Protein AF-A0A922X9L1-F1 (afdb_monomer_lite)

Structure (mmCIF, N/CA/C/O backbone):
data_AF-A0A922X9L1-F1
#
_entry.id   AF-A0A922X9L1-F1
#
loop_
_atom_site.group_PDB
_atom_site.id
_atom_site.type_symbol
_atom_site.label_atom_id
_atom_site.label_alt_id
_atom_site.label_comp_id
_atom_site.label_asym_id
_atom_site.label_entity_id
_atom_site.label_seq_id
_atom_site.pdbx_PDB_ins_code
_atom_site.Cartn_x
_atom_site.Cartn_y
_atom_site.Cartn_z
_atom_site.occupancy
_atom_site.B_iso_or_equiv
_atom_site.auth_seq_id
_atom_site.auth_comp_id
_atom_site.auth_asym_id
_atom_site.auth_atom_id
_atom_site.pdbx_PDB_model_num
ATOM 1 N N . MET A 1 1 ? 10.986 -9.787 -9.106 1.00 86.81 1 MET A N 1
ATOM 2 C CA . MET A 1 1 ? 10.876 -10.120 -7.664 1.00 86.81 1 MET A CA 1
ATOM 3 C C . MET A 1 1 ? 9.599 -9.573 -7.039 1.00 86.81 1 MET A C 1
ATOM 5 O O . MET A 1 1 ? 8.933 -10.334 -6.352 1.00 86.81 1 MET A O 1
ATOM 9 N N . ALA A 1 2 ? 9.225 -8.313 -7.303 1.00 91.56 2 ALA A N 1
ATOM 10 C CA . ALA A 1 2 ? 8.017 -7.685 -6.751 1.00 91.56 2 ALA A CA 1
ATOM 11 C C . ALA A 1 2 ? 6.736 -8.526 -6.919 1.00 91.56 2 ALA A C 1
ATOM 13 O O . ALA A 1 2 ? 6.061 -8.793 -5.930 1.00 91.56 2 ALA A O 1
ATOM 14 N N . GLN A 1 3 ? 6.471 -9.033 -8.131 1.00 93.00 3 GLN A N 1
ATOM 15 C CA . GLN A 1 3 ? 5.301 -9.873 -8.422 1.00 93.00 3 GLN A CA 1
ATOM 16 C C . GLN A 1 3 ? 5.242 -11.132 -7.542 1.00 93.00 3 GLN A C 1
ATOM 18 O O . GLN A 1 3 ? 4.243 -11.376 -6.882 1.00 93.00 3 GLN A O 1
ATOM 23 N N . MET A 1 4 ? 6.344 -11.883 -7.435 1.00 95.94 4 MET A N 1
ATOM 24 C CA . MET A 1 4 ? 6.386 -13.087 -6.593 1.00 95.94 4 MET A CA 1
ATOM 25 C C . MET A 1 4 ? 6.098 -12.783 -5.117 1.00 95.94 4 MET A C 1
ATOM 27 O O . MET A 1 4 ? 5.469 -13.585 -4.435 1.00 95.94 4 MET A O 1
ATOM 31 N N . ARG A 1 5 ? 6.549 -11.628 -4.610 1.00 94.69 5 ARG A N 1
ATOM 32 C CA . ARG A 1 5 ? 6.281 -11.214 -3.222 1.00 94.69 5 ARG A CA 1
ATOM 33 C C . ARG A 1 5 ? 4.837 -10.771 -3.031 1.00 94.69 5 ARG A C 1
ATOM 35 O O . ARG A 1 5 ? 4.253 -11.056 -1.991 1.00 94.69 5 ARG A O 1
ATOM 42 N N . PHE A 1 6 ? 4.268 -10.116 -4.039 1.00 94.56 6 PHE A N 1
ATOM 43 C CA . PHE A 1 6 ? 2.857 -9.755 -4.073 1.00 94.56 6 PHE A CA 1
ATOM 44 C C . PHE A 1 6 ? 1.955 -10.993 -4.043 1.00 94.56 6 PHE A C 1
ATOM 46 O O . PHE A 1 6 ? 1.033 -11.052 -3.232 1.00 94.56 6 PHE A O 1
ATOM 53 N N . ASP A 1 7 ? 2.269 -11.993 -4.868 1.00 95.25 7 ASP A N 1
ATOM 54 C CA . ASP A 1 7 ? 1.519 -13.250 -4.959 1.00 95.25 7 ASP A CA 1
ATOM 55 C C . ASP A 1 7 ? 1.661 -14.111 -3.692 1.00 95.25 7 ASP A C 1
ATOM 57 O O . ASP A 1 7 ? 0.764 -14.878 -3.358 1.00 95.25 7 ASP A O 1
ATOM 61 N N . ALA A 1 8 ? 2.761 -13.952 -2.951 1.00 96.25 8 ALA A N 1
ATOM 62 C CA . ALA A 1 8 ? 2.993 -14.595 -1.657 1.00 96.25 8 ALA A CA 1
ATOM 63 C C . ALA A 1 8 ? 2.380 -13.834 -0.460 1.00 96.25 8 ALA A C 1
ATOM 65 O O . ALA A 1 8 ? 2.741 -14.106 0.686 1.00 96.25 8 ALA A O 1
ATOM 66 N N . ASP A 1 9 ? 1.518 -12.841 -0.706 1.00 95.00 9 ASP A N 1
ATOM 67 C CA . ASP A 1 9 ? 0.920 -11.952 0.301 1.00 95.00 9 ASP A CA 1
ATOM 68 C C . ASP A 1 9 ? 1.932 -11.156 1.155 1.00 95.00 9 ASP A C 1
ATOM 70 O O . ASP A 1 9 ? 1.584 -10.554 2.178 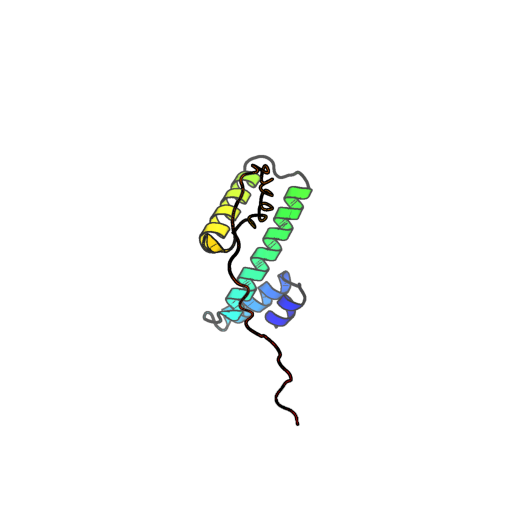1.00 95.00 9 ASP A O 1
ATOM 74 N N . ASN A 1 10 ? 3.193 -11.079 0.720 1.00 96.62 10 ASN A N 1
ATOM 75 C CA . ASN A 1 10 ? 4.243 -10.315 1.385 1.00 96.62 10 ASN A CA 1
ATOM 76 C C . ASN A 1 10 ? 4.312 -8.884 0.832 1.00 96.62 10 ASN A C 1
ATOM 78 O O . ASN A 1 10 ? 5.261 -8.479 0.156 1.00 96.62 10 ASN A O 1
ATOM 82 N N . TYR A 1 11 ? 3.270 -8.104 1.122 1.00 96.62 11 TYR A N 1
ATOM 83 C CA . TYR A 1 11 ? 3.074 -6.774 0.541 1.00 96.62 11 TYR A CA 1
ATOM 84 C C . TYR A 1 11 ? 4.145 -5.751 0.935 1.00 96.62 11 TYR A C 1
ATOM 86 O O . TYR A 1 11 ? 4.470 -4.888 0.131 1.00 96.62 11 TYR A O 1
ATOM 94 N N . GLY A 1 12 ? 4.715 -5.832 2.143 1.00 96.00 12 GLY A N 1
ATOM 95 C CA . GLY A 1 12 ? 5.758 -4.892 2.572 1.00 96.00 12 GLY A CA 1
ATOM 96 C C . GLY A 1 12 ? 7.012 -5.022 1.713 1.00 96.00 12 GLY A C 1
ATOM 97 O O . GLY A 1 12 ? 7.523 -4.044 1.171 1.00 96.00 12 GLY A O 1
ATOM 98 N N . GLU A 1 13 ? 7.456 -6.257 1.509 1.00 97.12 13 GLU A N 1
ATOM 99 C CA . GLU A 1 13 ? 8.578 -6.524 0.629 1.00 97.12 13 GLU A CA 1
ATOM 100 C C . GLU A 1 13 ? 8.233 -6.318 -0.854 1.00 97.12 13 GLU A C 1
ATOM 102 O O . GLU A 1 13 ? 9.098 -5.892 -1.621 1.00 97.12 13 GLU A O 1
ATOM 107 N N . ALA A 1 14 ? 6.994 -6.598 -1.271 1.00 97.56 14 ALA A N 1
ATOM 108 C CA . ALA A 1 14 ? 6.535 -6.321 -2.630 1.00 97.56 14 ALA A CA 1
ATOM 109 C C . ALA A 1 14 ? 6.642 -4.827 -2.974 1.00 97.56 14 ALA A C 1
ATOM 111 O O . ALA A 1 14 ? 7.116 -4.508 -4.059 1.00 97.56 14 ALA A O 1
ATOM 112 N N . ILE A 1 15 ? 6.293 -3.931 -2.039 1.00 97.69 15 ILE A N 1
ATOM 113 C CA . ILE A 1 15 ? 6.437 -2.474 -2.204 1.00 97.69 15 ILE A CA 1
ATOM 114 C C . ILE A 1 15 ? 7.899 -2.103 -2.434 1.00 97.69 15 ILE A C 1
ATOM 116 O O . ILE A 1 15 ? 8.195 -1.436 -3.416 1.00 97.69 15 ILE A O 1
ATOM 120 N N . VAL A 1 16 ? 8.815 -2.561 -1.574 1.00 98.12 16 VAL A N 1
ATOM 121 C CA . VAL A 1 16 ? 10.244 -2.217 -1.696 1.00 98.12 16 VAL A CA 1
ATOM 122 C C . VAL A 1 16 ? 10.797 -2.655 -3.053 1.00 98.12 16 VAL A C 1
ATOM 124 O O . VAL A 1 16 ? 11.415 -1.861 -3.751 1.00 98.12 16 VAL A O 1
ATOM 127 N N . ASN A 1 17 ? 10.504 -3.891 -3.469 1.00 97.69 17 ASN A N 1
ATOM 128 C CA . ASN A 1 17 ? 10.979 -4.415 -4.754 1.00 97.69 17 ASN A CA 1
ATOM 129 C C . ASN A 1 17 ? 10.325 -3.717 -5.956 1.00 97.69 17 ASN A C 1
ATOM 131 O O . ASN A 1 17 ? 10.928 -3.644 -7.022 1.00 97.69 17 ASN A O 1
ATOM 135 N N . ALA A 1 18 ? 9.075 -3.271 -5.819 1.00 97.62 18 ALA A N 1
ATOM 136 C CA . ALA A 1 18 ? 8.384 -2.526 -6.861 1.00 97.62 18 ALA A CA 1
ATOM 137 C C . ALA A 1 18 ? 8.951 -1.108 -7.002 1.00 97.62 18 ALA A C 1
ATOM 139 O O . ALA A 1 18 ? 9.172 -0.655 -8.117 1.00 97.62 18 ALA A O 1
ATOM 140 N N . LEU A 1 19 ? 9.245 -0.433 -5.889 1.00 97.69 19 LEU A N 1
ATOM 141 C CA . LEU A 1 19 ? 9.873 0.888 -5.904 1.00 97.69 19 LEU A CA 1
ATOM 142 C C . LEU A 1 19 ? 11.288 0.836 -6.491 1.00 97.69 19 LEU A C 1
ATOM 144 O O . LEU A 1 19 ? 11.617 1.678 -7.313 1.00 97.69 19 LEU A O 1
ATOM 148 N N . GLU A 1 20 ? 12.084 -0.186 -6.165 1.00 97.38 20 GLU A N 1
ATOM 149 C CA . GLU A 1 20 ? 13.407 -0.387 -6.779 1.00 97.38 20 GLU A CA 1
ATOM 150 C C . GLU A 1 20 ? 13.311 -0.606 -8.302 1.00 97.38 20 GLU A C 1
ATOM 152 O O . GLU A 1 20 ? 14.129 -0.098 -9.069 1.00 97.38 20 GLU A O 1
ATOM 157 N N . ALA A 1 21 ? 12.283 -1.324 -8.771 1.00 97.12 21 ALA A N 1
ATOM 158 C CA . ALA A 1 21 ? 12.030 -1.466 -10.203 1.00 97.12 21 ALA A CA 1
ATOM 159 C C . ALA A 1 21 ? 11.666 -0.121 -10.856 1.00 97.12 21 ALA A C 1
ATOM 161 O O . ALA A 1 21 ? 12.186 0.177 -11.929 1.00 97.12 21 ALA A O 1
ATOM 162 N N . LEU A 1 22 ? 10.859 0.709 -10.184 1.00 97.25 22 LEU A N 1
ATOM 163 C CA . LEU A 1 22 ? 10.482 2.050 -10.651 1.00 97.25 22 LEU A CA 1
ATOM 164 C C . LEU A 1 22 ? 11.641 3.053 -10.632 1.00 97.25 22 LEU A C 1
ATOM 166 O O . LEU A 1 22 ? 11.686 3.947 -11.470 1.00 97.25 22 LEU A O 1
ATOM 170 N N . GLU A 1 23 ? 12.594 2.912 -9.709 1.00 97.38 23 GLU A N 1
ATOM 171 C CA . GLU A 1 23 ? 13.831 3.703 -9.731 1.00 97.38 23 GLU A CA 1
ATOM 172 C C . GLU A 1 23 ? 14.670 3.402 -10.979 1.00 97.38 23 GLU A C 1
ATOM 174 O O . GLU A 1 23 ? 15.363 4.283 -11.490 1.00 97.38 23 GLU A O 1
ATOM 179 N N . ARG A 1 24 ? 14.599 2.164 -11.489 1.00 97.06 24 ARG A N 1
ATOM 180 C CA . ARG A 1 24 ? 15.290 1.755 -12.716 1.00 97.06 24 ARG A CA 1
ATOM 181 C C . ARG A 1 24 ? 14.511 2.109 -13.980 1.00 97.06 24 ARG A C 1
ATOM 183 O O . ARG A 1 24 ? 15.125 2.494 -14.972 1.00 97.06 24 ARG A O 1
ATOM 190 N N . ASP A 1 25 ? 13.198 1.921 -13.953 1.00 96.69 25 ASP A N 1
ATOM 191 C CA . ASP A 1 25 ? 12.277 2.198 -15.053 1.00 96.69 25 ASP A CA 1
ATOM 192 C C . ASP A 1 25 ? 10.999 2.868 -14.515 1.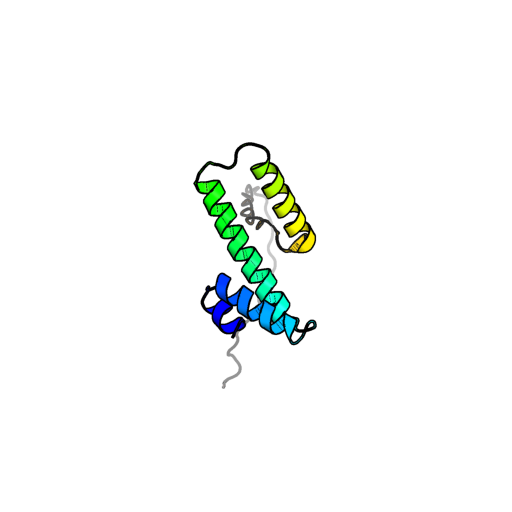00 96.69 25 ASP A C 1
ATOM 194 O O . ASP A 1 25 ? 10.076 2.180 -14.067 1.00 96.69 25 ASP A O 1
ATOM 198 N N . PRO A 1 26 ? 10.929 4.211 -14.555 1.00 94.94 26 PRO A N 1
ATOM 199 C CA . PRO A 1 26 ? 9.775 4.958 -14.059 1.00 94.94 26 PRO A CA 1
ATOM 200 C C . PRO A 1 26 ? 8.465 4.658 -14.798 1.00 94.94 26 PRO A C 1
ATOM 202 O O . PRO A 1 26 ? 7.391 4.917 -14.251 1.00 94.94 26 PRO A O 1
ATOM 205 N N . ASP A 1 27 ? 8.541 4.111 -16.015 1.00 96.19 27 ASP A N 1
ATOM 206 C CA . ASP A 1 27 ? 7.385 3.798 -16.855 1.00 96.19 27 ASP A CA 1
ATOM 207 C C . ASP A 1 27 ? 6.903 2.341 -16.678 1.00 96.19 27 ASP A C 1
ATOM 209 O O . ASP A 1 27 ? 5.944 1.915 -17.333 1.00 96.19 27 ASP A O 1
ATOM 213 N N . ASP A 1 28 ? 7.505 1.570 -15.758 1.00 96.62 28 ASP A N 1
ATOM 214 C CA . ASP A 1 28 ? 7.080 0.205 -15.430 1.00 96.62 28 ASP A CA 1
ATOM 215 C C . ASP A 1 28 ? 5.701 0.201 -14.742 1.00 96.62 28 ASP A C 1
ATOM 217 O O . ASP A 1 28 ? 5.539 0.246 -13.516 1.00 96.62 28 ASP A O 1
ATOM 221 N N . THR A 1 29 ? 4.663 0.114 -15.574 1.00 95.88 29 THR A N 1
ATOM 222 C CA . THR A 1 29 ? 3.261 0.059 -15.139 1.00 95.88 29 THR A CA 1
ATOM 223 C C . THR A 1 29 ? 2.962 -1.122 -14.214 1.00 95.88 29 THR A C 1
ATOM 225 O O . THR A 1 29 ? 2.118 -0.997 -13.320 1.00 95.88 29 THR A O 1
ATOM 228 N N . LEU A 1 30 ? 3.658 -2.254 -14.377 1.00 96.19 30 LEU A N 1
ATOM 229 C CA . LEU A 1 30 ? 3.467 -3.425 -13.530 1.00 96.19 30 LEU A CA 1
ATOM 230 C C . LEU A 1 30 ? 4.018 -3.142 -12.133 1.00 96.19 30 LEU A C 1
ATOM 232 O O . LEU A 1 30 ? 3.292 -3.321 -11.154 1.00 96.19 30 LEU A O 1
ATOM 236 N N . ALA A 1 31 ? 5.251 -2.645 -12.031 1.00 96.69 31 ALA A N 1
ATOM 237 C CA . ALA A 1 31 ? 5.841 -2.253 -10.755 1.00 96.69 31 ALA A CA 1
ATOM 238 C C . ALA A 1 31 ? 4.988 -1.191 -10.044 1.00 96.69 31 ALA A C 1
ATOM 240 O O . ALA A 1 31 ? 4.676 -1.342 -8.860 1.00 96.69 31 ALA A O 1
ATOM 241 N N . ASN A 1 32 ? 4.500 -0.188 -10.778 1.00 96.38 32 ASN A N 1
ATOM 242 C CA . ASN A 1 32 ? 3.597 0.827 -10.236 1.00 96.38 32 ASN A CA 1
ATOM 243 C C . ASN A 1 32 ? 2.304 0.209 -9.676 1.00 96.38 32 ASN A C 1
ATOM 245 O O . ASN A 1 32 ? 1.916 0.470 -8.534 1.00 96.38 32 ASN A O 1
ATOM 249 N N . SER A 1 33 ? 1.672 -0.693 -10.434 1.00 96.00 33 SER A N 1
ATOM 250 C CA . SER A 1 33 ? 0.453 -1.377 -9.989 1.00 96.00 33 SER A CA 1
ATOM 251 C C . SER A 1 33 ? 0.679 -2.245 -8.743 1.00 96.00 33 SER A C 1
ATOM 253 O O . SER A 1 33 ? -0.148 -2.228 -7.827 1.00 96.00 33 SER A O 1
ATOM 255 N N . ILE A 1 34 ? 1.819 -2.941 -8.653 1.00 96.94 34 ILE A N 1
ATOM 256 C CA . ILE A 1 34 ? 2.183 -3.761 -7.491 1.00 96.94 34 ILE A CA 1
ATOM 257 C C . ILE A 1 34 ? 2.403 -2.874 -6.266 1.00 96.94 34 ILE A C 1
ATOM 259 O O . ILE A 1 34 ? 1.876 -3.191 -5.196 1.00 96.94 34 ILE A O 1
ATOM 263 N N . ALA A 1 35 ? 3.144 -1.770 -6.399 1.00 96.44 35 ALA A N 1
ATOM 264 C CA . ALA A 1 35 ? 3.390 -0.836 -5.302 1.00 96.44 35 ALA A CA 1
ATOM 265 C C . ALA A 1 35 ? 2.073 -0.254 -4.767 1.00 96.44 35 ALA A C 1
ATOM 267 O O . ALA A 1 35 ? 1.809 -0.320 -3.562 1.00 96.44 35 ALA A O 1
ATOM 268 N N . ALA A 1 36 ? 1.208 0.231 -5.664 1.00 95.25 36 ALA A N 1
ATOM 269 C CA . ALA A 1 36 ? -0.083 0.808 -5.308 1.00 95.25 36 ALA A CA 1
ATOM 270 C C . ALA A 1 36 ? -1.014 -0.216 -4.636 1.00 95.25 36 ALA A C 1
ATOM 272 O O . ALA A 1 36 ? -1.538 0.033 -3.545 1.00 95.25 36 ALA A O 1
ATOM 273 N N . ALA A 1 37 ? -1.190 -1.398 -5.238 1.00 94.50 37 ALA A N 1
ATOM 274 C CA . ALA A 1 37 ? -2.066 -2.437 -4.700 1.00 94.50 37 ALA A CA 1
ATOM 275 C C . ALA A 1 37 ? -1.564 -2.972 -3.349 1.00 94.50 37 ALA A C 1
ATOM 277 O O . ALA A 1 37 ? -2.351 -3.148 -2.416 1.00 94.50 37 ALA A O 1
ATOM 278 N N . SER A 1 38 ? -0.253 -3.192 -3.218 1.00 96.56 38 SER A N 1
ATOM 279 C CA . SER A 1 38 ? 0.372 -3.620 -1.963 1.00 96.56 38 SER A CA 1
ATOM 280 C C . SER A 1 38 ? 0.210 -2.570 -0.866 1.00 96.56 38 SER A C 1
ATOM 282 O O . SER A 1 38 ? -0.214 -2.899 0.243 1.00 96.56 38 SER A O 1
ATOM 284 N N . GLY A 1 39 ? 0.485 -1.298 -1.178 1.00 95.31 39 GLY A N 1
ATOM 285 C CA . GLY A 1 39 ? 0.338 -0.181 -0.245 1.00 95.31 39 GLY A CA 1
ATOM 286 C C . GLY A 1 39 ? -1.097 -0.031 0.254 1.00 95.31 39 GLY A C 1
ATOM 287 O O . GLY A 1 39 ? -1.322 0.145 1.456 1.00 95.31 39 GLY A O 1
ATOM 288 N N . LEU A 1 40 ? -2.080 -0.208 -0.635 1.00 93.12 40 LEU A N 1
ATOM 289 C CA . LEU A 1 40 ? -3.495 -0.200 -0.271 1.00 93.12 40 LEU A CA 1
ATOM 290 C C . LEU A 1 40 ? -3.846 -1.351 0.682 1.00 93.12 40 LEU A C 1
ATOM 292 O O . LEU A 1 40 ? -4.512 -1.123 1.693 1.00 93.12 40 LEU A O 1
ATOM 296 N N . ARG A 1 41 ? -3.390 -2.580 0.401 1.00 92.75 41 ARG A N 1
ATOM 297 C CA . ARG A 1 41 ? -3.654 -3.747 1.264 1.00 92.75 41 ARG A CA 1
ATOM 298 C C . ARG A 1 41 ? -3.046 -3.575 2.655 1.00 92.75 41 ARG A C 1
ATOM 300 O O . ARG A 1 41 ? -3.721 -3.841 3.651 1.00 92.75 41 ARG A O 1
ATOM 307 N N . VAL A 1 42 ? -1.808 -3.081 2.738 1.00 94.44 42 VAL A N 1
ATOM 308 C CA . VAL A 1 42 ? -1.142 -2.782 4.018 1.00 94.44 42 VAL A CA 1
ATOM 309 C C . VAL A 1 42 ? -1.912 -1.710 4.789 1.00 94.44 42 VAL A C 1
ATOM 311 O O . VAL A 1 42 ? -2.242 -1.912 5.958 1.00 94.44 42 VAL A O 1
ATOM 314 N N . SER A 1 43 ? -2.269 -0.609 4.126 1.00 89.50 43 SER A N 1
ATOM 315 C CA . SER A 1 43 ? -3.027 0.493 4.733 1.00 89.50 43 SER A CA 1
ATOM 316 C C . SER A 1 43 ? -4.399 0.034 5.232 1.00 89.50 43 SER A C 1
ATOM 318 O O . SER A 1 43 ? -4.782 0.331 6.362 1.00 89.50 43 SER A O 1
ATOM 320 N N . SER A 1 44 ? -5.112 -0.767 4.434 1.00 87.44 44 SER A N 1
ATOM 321 C CA . SER A 1 44 ? -6.413 -1.339 4.795 1.00 87.44 44 SER A CA 1
ATOM 322 C C . SER A 1 44 ? -6.320 -2.256 6.018 1.00 87.44 44 SER A C 1
ATOM 324 O O . SER A 1 44 ? -7.136 -2.147 6.936 1.00 87.44 44 SER A O 1
ATOM 326 N N . LYS A 1 45 ? -5.291 -3.112 6.091 1.00 88.06 45 LYS A N 1
ATOM 327 C CA . LYS A 1 45 ? -5.046 -3.968 7.260 1.00 88.06 45 LYS A CA 1
ATOM 328 C C . LYS A 1 45 ? -4.788 -3.136 8.517 1.00 88.06 45 LYS A C 1
ATOM 330 O O . LYS A 1 45 ? -5.383 -3.424 9.554 1.00 88.06 45 LYS A O 1
ATOM 335 N N . SER A 1 46 ? -3.953 -2.103 8.419 1.00 87.06 46 SER A N 1
ATOM 336 C CA . SER A 1 46 ? -3.644 -1.191 9.529 1.00 87.06 46 SER A CA 1
ATOM 337 C C . SER A 1 46 ? -4.879 -0.430 10.008 1.00 87.06 46 SER A C 1
ATOM 339 O O . SER A 1 46 ? -5.123 -0.340 11.210 1.00 87.06 46 SER A O 1
ATOM 341 N N . LEU A 1 47 ? -5.705 0.048 9.078 1.00 82.56 47 LEU A N 1
ATOM 342 C CA . LEU A 1 47 ? -6.959 0.728 9.385 1.00 82.56 47 LEU A CA 1
ATOM 343 C C . LEU A 1 47 ? -7.981 -0.220 10.029 1.00 82.56 47 LEU A C 1
ATOM 345 O O . LEU A 1 47 ? -8.623 0.142 11.012 1.00 82.56 47 LEU A O 1
ATOM 349 N N . GLY A 1 48 ? -8.088 -1.460 9.543 1.00 81.94 48 GLY A N 1
ATOM 350 C CA . GLY A 1 48 ? -8.924 -2.497 10.151 1.00 81.94 48 GLY A CA 1
ATOM 351 C C . GLY A 1 48 ? -8.461 -2.888 11.558 1.00 81.94 48 GLY A C 1
ATOM 352 O O . GLY A 1 48 ? -9.285 -3.044 12.457 1.00 81.94 48 GLY A O 1
ATOM 353 N N . GLU A 1 49 ? -7.150 -3.000 11.778 1.00 84.38 49 GLU A N 1
ATOM 354 C CA . GLU A 1 49 ? -6.553 -3.193 13.107 1.00 84.38 49 GLU A CA 1
ATOM 355 C C . GLU A 1 49 ? -6.877 -2.029 14.049 1.00 84.38 49 GLU A C 1
ATOM 357 O O . GLU A 1 49 ? -7.272 -2.254 15.193 1.00 84.38 49 GLU A O 1
ATOM 362 N N . LEU A 1 50 ? -6.749 -0.790 13.570 1.00 78.62 50 LEU A N 1
ATOM 363 C CA . LEU A 1 50 ? -7.047 0.413 14.342 1.00 78.62 50 LEU A CA 1
ATOM 364 C C . LEU A 1 50 ? -8.536 0.486 14.720 1.00 78.62 50 LEU A C 1
ATOM 366 O O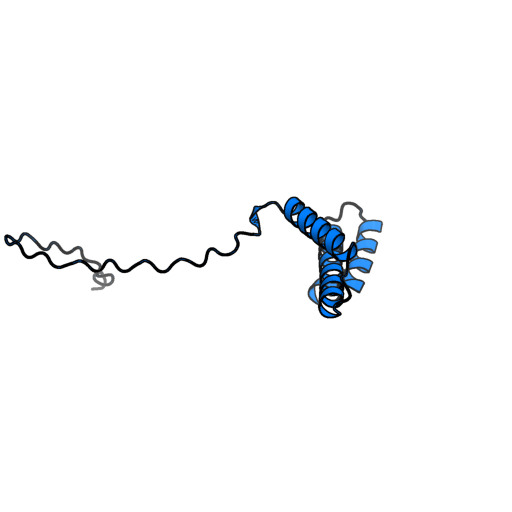 . LEU A 1 50 ? -8.868 0.773 15.873 1.00 78.62 50 LEU A O 1
ATOM 370 N N . ALA A 1 51 ? -9.422 0.153 13.775 1.00 75.56 51 ALA A N 1
ATOM 371 C CA . ALA A 1 51 ? -10.865 0.086 13.987 1.00 75.56 51 ALA A CA 1
ATOM 372 C C . ALA A 1 51 ? -11.232 -0.994 15.015 1.00 75.56 51 ALA A C 1
ATOM 374 O O . ALA A 1 51 ? -11.990 -0.723 15.945 1.00 75.56 51 ALA A O 1
ATOM 375 N N . ARG A 1 52 ? -10.641 -2.195 14.907 1.00 78.19 52 ARG A N 1
ATOM 376 C CA . ARG A 1 52 ? -10.831 -3.289 15.879 1.00 78.19 52 ARG A CA 1
ATOM 377 C C . ARG A 1 52 ? -10.334 -2.928 17.273 1.00 78.19 52 ARG A C 1
ATOM 379 O O . ARG A 1 52 ? -10.972 -3.283 18.258 1.00 78.19 52 ARG A O 1
ATOM 386 N N . LYS A 1 53 ? -9.212 -2.211 17.364 1.00 79.19 53 LYS A N 1
ATOM 387 C CA . LYS A 1 53 ? -8.629 -1.767 18.638 1.00 79.19 53 LYS A CA 1
ATOM 388 C C . LYS A 1 53 ? -9.403 -0.614 19.290 1.00 79.19 53 LYS A C 1
ATOM 390 O O . LYS A 1 53 ? -8.966 -0.140 20.333 1.00 79.19 53 LYS A O 1
ATOM 395 N N . ASN A 1 54 ? -10.546 -0.196 18.724 1.00 60.41 54 ASN A N 1
ATOM 396 C CA . ASN A 1 54 ? -11.466 0.798 19.293 1.00 60.41 54 ASN A CA 1
ATOM 397 C C . ASN A 1 54 ? -10.779 2.134 19.650 1.00 60.41 54 ASN A C 1
ATOM 399 O O . ASN A 1 54 ? -11.171 2.824 20.586 1.00 60.41 54 ASN A O 1
ATOM 403 N N . LYS A 1 55 ? -9.723 2.492 18.903 1.00 60.53 55 LYS A N 1
ATOM 404 C CA . LYS A 1 55 ? -8.966 3.748 19.068 1.00 60.53 55 LYS A CA 1
ATOM 405 C C . LYS A 1 55 ? -9.242 4.762 17.962 1.00 60.53 55 LYS A C 1
ATOM 407 O O . LYS A 1 55 ? -8.508 5.736 17.831 1.00 60.53 55 LYS A O 1
ATOM 412 N N . ILE A 1 56 ? -10.283 4.546 17.163 1.00 61.25 56 ILE A N 1
ATOM 413 C CA . ILE A 1 56 ? -10.707 5.530 16.170 1.00 61.25 56 ILE A CA 1
ATOM 414 C C . ILE A 1 56 ? -11.761 6.437 16.810 1.00 61.25 56 ILE A C 1
ATOM 416 O O . ILE A 1 56 ? -12.960 6.270 16.595 1.00 61.25 56 ILE A O 1
ATOM 420 N N . ASN A 1 57 ? -11.294 7.390 17.616 1.00 62.34 57 ASN A N 1
ATOM 421 C CA . ASN A 1 57 ? -12.118 8.474 18.147 1.00 62.34 57 ASN A CA 1
ATOM 422 C C . ASN A 1 57 ? -11.799 9.767 17.379 1.00 62.34 57 ASN A C 1
ATOM 424 O O . ASN A 1 57 ? -10.639 10.018 17.062 1.00 62.34 57 ASN A O 1
ATOM 428 N N . GLY A 1 58 ? -12.818 10.588 17.107 1.00 69.88 58 GLY A N 1
ATOM 429 C CA . GLY A 1 58 ? -12.646 11.917 16.506 1.00 69.88 58 GLY A CA 1
ATOM 430 C C . GLY A 1 58 ? -12.120 11.900 15.064 1.00 69.88 58 GLY A C 1
ATOM 431 O O . GLY A 1 58 ? -12.630 11.157 14.221 1.00 69.88 58 GLY A O 1
ATOM 432 N N . ASP A 1 59 ? -11.106 12.728 14.806 1.00 70.12 59 ASP A N 1
ATOM 433 C CA . ASP A 1 59 ? -10.610 13.123 13.477 1.00 70.12 59 ASP A CA 1
ATOM 434 C C . ASP A 1 59 ? -10.111 11.956 12.618 1.00 70.12 59 ASP A C 1
ATOM 436 O O . ASP A 1 59 ? -10.390 11.907 11.422 1.00 70.12 59 ASP A O 1
ATOM 440 N N . VAL A 1 60 ? -9.487 10.946 13.233 1.00 74.31 60 VAL A N 1
ATOM 441 C CA . VAL A 1 60 ? -8.949 9.774 12.515 1.00 74.31 60 VAL A CA 1
ATOM 442 C C . VAL A 1 60 ? -10.060 8.966 11.836 1.00 74.31 60 VAL A C 1
ATOM 444 O O . VAL A 1 60 ? -9.843 8.344 10.797 1.00 74.31 60 VAL A O 1
ATOM 447 N N . LYS A 1 61 ? -11.282 8.978 12.392 1.00 73.62 61 LYS A N 1
ATOM 448 C CA . LYS A 1 61 ? -12.441 8.335 11.754 1.00 73.62 61 LYS A CA 1
ATOM 449 C C . LYS A 1 61 ? -12.858 9.088 10.499 1.00 73.62 61 LYS A C 1
ATOM 451 O O . LYS A 1 61 ? -13.155 8.458 9.487 1.00 73.62 61 LYS A O 1
ATOM 456 N N . THR A 1 62 ? -12.922 10.411 10.595 1.00 76.38 62 THR A N 1
ATOM 457 C CA . THR A 1 62 ? -13.340 11.297 9.507 1.00 76.38 62 THR A CA 1
ATOM 458 C C . THR A 1 62 ? -12.339 11.235 8.359 1.00 76.38 62 THR A C 1
ATOM 460 O O . THR A 1 62 ? -12.741 11.022 7.221 1.00 76.38 62 THR A O 1
ATOM 463 N N . GLU A 1 63 ? -11.043 11.286 8.665 1.00 76.44 63 GLU A N 1
ATOM 464 C CA . GLU A 1 63 ? -9.960 11.168 7.683 1.00 76.44 63 GLU A CA 1
ATOM 465 C C . GLU A 1 63 ? -9.975 9.796 6.989 1.00 76.44 63 GLU A C 1
ATOM 467 O O . GLU A 1 63 ? -9.950 9.704 5.764 1.00 76.44 63 GLU A O 1
ATOM 472 N N . ALA A 1 64 ? -10.143 8.712 7.754 1.00 78.62 64 ALA A N 1
ATOM 473 C CA . ALA A 1 64 ? -10.326 7.370 7.200 1.00 78.62 64 ALA A CA 1
ATOM 474 C C . ALA A 1 64 ? -11.535 7.275 6.249 1.00 78.62 64 ALA A C 1
ATOM 476 O O . ALA A 1 64 ? -11.466 6.612 5.211 1.00 78.62 64 ALA A O 1
ATOM 477 N N . GLN A 1 65 ? -12.653 7.919 6.597 1.00 79.38 65 GLN A N 1
ATOM 478 C CA . GLN A 1 65 ? -13.852 7.960 5.758 1.00 79.38 65 GLN A CA 1
ATOM 479 C C . GLN A 1 65 ? -13.641 8.785 4.487 1.00 79.38 65 GLN A C 1
ATOM 481 O O . GLN A 1 65 ? -14.109 8.384 3.421 1.00 79.38 65 GLN A O 1
ATOM 486 N N . GLU A 1 66 ? -12.931 9.906 4.579 1.00 82.31 66 GLU A N 1
ATOM 487 C CA . GLU A 1 66 ? -12.600 10.752 3.436 1.00 82.31 66 GLU A CA 1
ATOM 488 C C . GLU A 1 66 ? -11.662 10.030 2.462 1.00 82.31 66 GLU A C 1
ATOM 490 O O . GLU A 1 66 ? -11.948 9.980 1.265 1.00 82.31 66 GLU A O 1
ATOM 495 N N . LEU A 1 67 ? -10.630 9.352 2.973 1.00 78.88 67 LEU A N 1
ATOM 496 C CA . LEU A 1 67 ? -9.739 8.508 2.172 1.00 78.88 67 LEU A CA 1
ATOM 497 C C . LEU A 1 67 ? -10.494 7.366 1.488 1.00 78.88 67 LEU A C 1
ATOM 499 O O . LEU A 1 67 ? -10.289 7.103 0.303 1.0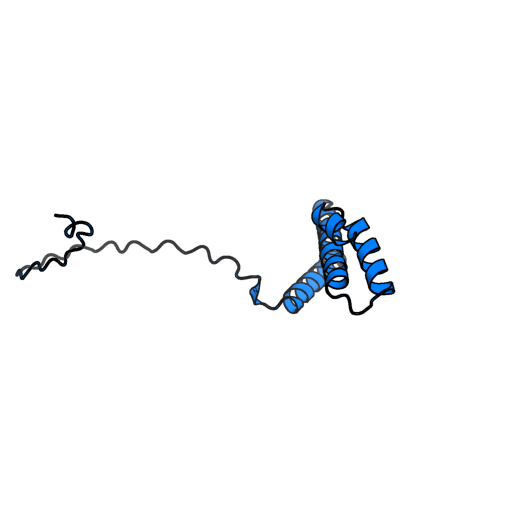0 78.88 67 LEU A O 1
ATOM 503 N N . ALA A 1 68 ? -11.413 6.708 2.199 1.00 79.62 68 ALA A N 1
ATOM 504 C CA . ALA A 1 68 ? -12.250 5.665 1.611 1.00 79.62 68 ALA A CA 1
ATOM 505 C C . ALA A 1 68 ? -13.173 6.215 0.509 1.00 79.62 68 ALA A C 1
ATOM 507 O O . ALA A 1 68 ? -13.403 5.547 -0.503 1.00 79.62 68 ALA A O 1
ATOM 508 N N . LYS A 1 69 ? -13.690 7.437 0.683 1.00 82.00 69 LYS A N 1
ATOM 509 C CA . LYS A 1 69 ? -14.521 8.113 -0.317 1.00 82.00 69 LYS A CA 1
ATOM 510 C C . LYS A 1 69 ? -13.707 8.492 -1.551 1.00 82.00 69 LYS A C 1
ATOM 512 O O . LYS A 1 69 ? -14.142 8.195 -2.659 1.00 82.00 69 LYS A O 1
ATOM 517 N N . LEU A 1 70 ? -12.521 9.069 -1.363 1.00 82.56 70 LEU A N 1
ATOM 518 C CA . LEU A 1 70 ? -11.588 9.389 -2.442 1.00 82.56 70 LEU A CA 1
ATOM 519 C C . LEU A 1 70 ? -11.199 8.135 -3.230 1.00 82.56 70 LEU A C 1
ATOM 521 O O . LEU A 1 70 ? -11.230 8.148 -4.458 1.00 82.56 70 LEU A O 1
ATOM 525 N N . LEU A 1 71 ? -10.898 7.036 -2.533 1.00 80.00 71 LEU A N 1
ATOM 526 C CA . LEU A 1 71 ? -10.579 5.757 -3.161 1.00 80.00 71 LEU A CA 1
ATOM 527 C C . LEU A 1 71 ? -11.736 5.252 -4.025 1.00 80.00 71 LEU A C 1
ATOM 529 O O . LEU A 1 71 ? -11.514 4.827 -5.156 1.00 80.00 71 LEU A O 1
ATOM 533 N N . ARG A 1 72 ? -12.976 5.325 -3.525 1.00 77.19 72 ARG A N 1
ATOM 534 C CA . ARG A 1 72 ? -14.148 4.954 -4.325 1.00 77.19 72 ARG A CA 1
ATOM 535 C C . ARG A 1 72 ? -14.296 5.841 -5.559 1.00 77.19 72 ARG A C 1
ATOM 537 O O . ARG A 1 72 ? -14.569 5.312 -6.628 1.00 77.19 72 ARG A O 1
ATOM 544 N N . SER A 1 73 ? -14.120 7.152 -5.420 1.00 82.00 73 SER A N 1
ATOM 545 C CA . SER A 1 73 ? -14.178 8.067 -6.563 1.00 82.00 73 SER A CA 1
ATOM 546 C C . SER A 1 73 ? -13.095 7.748 -7.597 1.00 82.00 73 SER A C 1
ATOM 548 O O . SER A 1 73 ? -13.369 7.770 -8.791 1.00 82.00 73 SER A O 1
ATOM 550 N N . SER A 1 74 ? -11.886 7.404 -7.141 1.00 77.06 74 SER A N 1
ATOM 551 C CA . SER A 1 74 ? -10.748 7.048 -7.999 1.00 77.06 74 SER A CA 1
ATOM 552 C C . SER A 1 74 ? -10.976 5.752 -8.786 1.00 77.06 74 SER A C 1
ATOM 554 O O . SER A 1 74 ? -10.612 5.662 -9.954 1.00 77.06 74 SER A O 1
ATOM 556 N N . LEU A 1 75 ? -11.639 4.761 -8.182 1.00 79.19 75 LEU A N 1
ATOM 557 C CA . LEU A 1 75 ? -11.976 3.493 -8.841 1.00 79.19 75 LEU A CA 1
ATOM 558 C C . LEU A 1 75 ? -13.153 3.603 -9.833 1.00 79.19 75 LEU A C 1
ATOM 560 O O . LEU A 1 75 ? -13.429 2.635 -10.540 1.00 79.19 75 LEU A O 1
ATOM 564 N N . GLY A 1 76 ? -13.841 4.750 -9.888 1.00 73.69 76 GLY A N 1
ATOM 565 C CA . GLY A 1 76 ? -15.117 4.903 -10.586 1.00 73.69 76 GLY A CA 1
ATOM 566 C C . GLY A 1 76 ? -16.258 4.209 -9.830 1.00 73.69 76 GLY A C 1
ATOM 567 O O . GLY A 1 76 ? -16.075 3.166 -9.205 1.00 73.69 76 GLY A O 1
ATOM 568 N N . GLU A 1 77 ? -17.464 4.780 -9.859 1.00 58.88 77 GLU A N 1
ATOM 569 C CA . GLU A 1 77 ? -18.655 4.299 -9.126 1.00 58.88 77 GLU A CA 1
ATOM 570 C C . GLU A 1 77 ? -19.056 2.822 -9.372 1.00 58.88 77 GLU A C 1
ATOM 572 O O . GLU A 1 77 ? -19.907 2.296 -8.655 1.00 58.88 77 GLU A O 1
ATOM 577 N N . ASP A 1 78 ? -18.432 2.121 -10.320 1.00 53.88 78 ASP A N 1
ATOM 578 C CA . ASP A 1 78 ? -18.894 0.837 -10.861 1.00 53.88 78 ASP A CA 1
ATOM 579 C C . ASP A 1 78 ? -18.442 -0.425 -10.100 1.00 53.88 78 ASP A C 1
ATOM 581 O O . ASP A 1 78 ? -19.024 -1.493 -10.268 1.00 53.88 78 ASP A O 1
ATOM 585 N N . VAL A 1 79 ? -17.460 -0.359 -9.192 1.00 53.66 79 VAL A N 1
ATOM 586 C CA . VAL A 1 79 ? -17.092 -1.573 -8.421 1.00 53.66 79 VAL A CA 1
ATOM 587 C C . VAL A 1 79 ? -18.112 -1.878 -7.313 1.00 53.66 79 VAL A C 1
ATOM 589 O O . VAL A 1 79 ? -18.164 -2.999 -6.807 1.00 53.66 79 VAL A O 1
ATOM 592 N N . LEU A 1 80 ? -18.973 -0.920 -6.945 1.00 52.34 80 LEU A N 1
ATOM 593 C CA . LEU A 1 80 ? -19.983 -1.109 -5.903 1.00 52.34 80 LEU A CA 1
ATOM 594 C C . LEU A 1 80 ? -21.417 -0.954 -6.409 1.00 52.34 80 LEU A C 1
ATOM 596 O O . LEU A 1 80 ? -22.215 -0.192 -5.856 1.00 52.34 80 LEU A O 1
ATOM 600 N N . GLY A 1 81 ? -21.806 -1.850 -7.309 1.00 49.88 81 GLY A N 1
ATOM 601 C CA . GLY A 1 81 ? -23.080 -2.521 -7.102 1.00 49.88 81 GLY A CA 1
ATOM 602 C C . GLY A 1 81 ? -23.031 -3.214 -5.739 1.00 49.88 81 GLY A C 1
ATOM 603 O O . GLY A 1 81 ? -22.526 -4.328 -5.617 1.00 49.88 81 GLY A O 1
ATOM 604 N N . ALA A 1 82 ? -23.532 -2.564 -4.684 1.00 53.22 82 ALA A N 1
ATOM 605 C CA . ALA A 1 82 ? -24.018 -3.306 -3.530 1.00 53.22 82 ALA A CA 1
ATOM 606 C C . ALA A 1 82 ? -24.966 -4.350 -4.111 1.00 53.22 82 ALA A C 1
ATOM 608 O O . ALA A 1 82 ? -25.992 -3.959 -4.663 1.00 53.22 82 ALA A O 1
ATOM 609 N N . GLY A 1 83 ? -24.569 -5.629 -4.088 1.00 50.97 83 GLY A N 1
ATOM 610 C CA . GLY A 1 83 ? -25.338 -6.711 -4.683 1.00 50.97 83 GLY A CA 1
ATOM 611 C C . GLY A 1 83 ? -26.793 -6.534 -4.288 1.00 50.97 83 GLY A C 1
ATOM 612 O O . GLY A 1 83 ? -27.155 -6.708 -3.120 1.00 50.97 83 GLY A O 1
ATOM 613 N N . THR A 1 84 ? -27.608 -6.100 -5.246 1.00 52.66 84 THR A N 1
ATOM 614 C CA . THR A 1 84 ? -29.046 -6.028 -5.101 1.00 52.66 84 THR A CA 1
ATOM 615 C C . THR A 1 84 ? -29.452 -7.470 -4.903 1.00 52.66 84 THR A C 1
ATOM 617 O O . THR A 1 84 ? -29.526 -8.243 -5.853 1.00 52.66 84 THR A O 1
ATOM 620 N N . LYS A 1 85 ? -29.612 -7.885 -3.639 1.00 63.66 85 LYS A N 1
ATOM 621 C CA . LYS A 1 85 ? -30.169 -9.197 -3.322 1.00 63.66 85 LYS A CA 1
ATOM 622 C C . LYS A 1 85 ? -31.448 -9.295 -4.151 1.00 63.66 85 LYS A C 1
ATOM 624 O O . LYS A 1 85 ? -32.327 -8.451 -3.946 1.00 63.66 85 LYS A O 1
ATOM 629 N N . PRO A 1 86 ? -31.554 -10.233 -5.109 1.00 57.84 86 PRO A N 1
ATOM 630 C CA . PRO A 1 86 ? -32.731 -10.302 -5.947 1.00 57.84 86 PRO A CA 1
ATOM 631 C C . PRO A 1 86 ? -33.914 -10.557 -5.020 1.00 57.84 86 PRO A C 1
ATOM 633 O O . PRO A 1 86 ? -33.963 -11.560 -4.304 1.00 57.84 86 PRO A O 1
ATOM 636 N N . LYS A 1 87 ? -34.837 -9.593 -4.970 1.00 67.12 87 LYS A N 1
ATOM 637 C CA . LYS A 1 87 ? -36.085 -9.734 -4.229 1.00 67.12 87 LYS A CA 1
ATOM 638 C C . LYS A 1 87 ? -36.791 -10.967 -4.802 1.00 67.12 87 LYS A C 1
ATOM 640 O O . LYS A 1 87 ? -37.012 -11.000 -6.015 1.00 67.12 87 LYS A O 1
ATOM 645 N N . PRO A 1 88 ? -37.119 -11.988 -3.989 1.00 69.25 88 PRO A N 1
ATOM 646 C CA . PRO A 1 88 ? -37.812 -13.158 -4.503 1.00 69.25 88 PRO A CA 1
ATOM 647 C C . PRO A 1 88 ? -39.131 -12.697 -5.140 1.00 69.25 88 PRO A C 1
ATOM 649 O O . PRO A 1 88 ? -39.818 -11.855 -4.548 1.00 69.25 88 PRO A O 1
ATOM 652 N N . PRO A 1 89 ? -39.495 -13.193 -6.339 1.00 66.50 89 PRO A N 1
ATOM 653 C CA . PRO A 1 89 ? -40.708 -12.739 -6.995 1.00 66.50 89 PRO A CA 1
ATOM 654 C C . PRO A 1 89 ? -41.902 -13.107 -6.117 1.00 66.50 89 PRO A C 1
ATOM 656 O O . PRO A 1 89 ? -42.061 -14.272 -5.736 1.00 66.50 89 PRO A O 1
ATOM 659 N N . ALA A 1 90 ? -42.728 -12.112 -5.791 1.00 66.69 90 ALA A N 1
ATOM 660 C CA . ALA A 1 90 ? -43.990 -12.333 -5.107 1.00 66.69 90 ALA A CA 1
ATOM 661 C C . ALA A 1 90 ? -44.817 -13.316 -5.942 1.00 66.69 90 ALA A C 1
ATOM 663 O O . ALA A 1 90 ? -45.028 -13.122 -7.141 1.00 66.69 90 ALA A O 1
ATOM 664 N N . ARG A 1 91 ? -45.223 -14.426 -5.326 1.00 64.88 91 ARG A N 1
ATOM 665 C CA . ARG A 1 91 ? -46.070 -15.415 -5.985 1.00 64.88 91 ARG A CA 1
ATOM 666 C C . ARG A 1 91 ? -47.467 -14.826 -6.038 1.00 64.88 91 ARG A C 1
ATOM 668 O O . ARG A 1 91 ? -48.126 -14.726 -5.007 1.00 64.88 91 ARG A O 1
ATOM 675 N N . ASN A 1 92 ? -47.885 -14.396 -7.225 1.00 57.22 92 ASN A N 1
ATOM 676 C CA . ASN A 1 92 ? -49.265 -14.002 -7.457 1.00 57.22 92 ASN A CA 1
ATOM 677 C C . ASN A 1 92 ? -50.145 -15.219 -7.185 1.00 57.22 92 ASN A C 1
ATOM 679 O O . ASN A 1 92 ? -50.163 -16.187 -7.944 1.00 57.22 92 ASN A O 1
ATOM 683 N N . ARG A 1 93 ? -50.848 -15.176 -6.055 1.00 57.00 93 ARG A N 1
ATOM 684 C CA . ARG A 1 93 ? -51.932 -16.097 -5.751 1.00 57.00 93 ARG A CA 1
ATOM 685 C C . ARG A 1 93 ? -53.097 -15.699 -6.645 1.00 57.00 93 ARG A C 1
ATOM 687 O O . ARG A 1 93 ? -53.850 -14.791 -6.310 1.00 57.00 93 ARG A O 1
ATOM 694 N N . THR A 1 94 ? -53.205 -16.347 -7.799 1.00 51.25 94 THR A N 1
ATOM 695 C CA . THR A 1 94 ? -54.357 -16.200 -8.687 1.00 51.25 94 THR A CA 1
ATOM 696 C C . THR A 1 94 ? -55.595 -16.676 -7.937 1.00 51.25 94 THR A C 1
ATOM 698 O O . THR A 1 94 ? -55.747 -17.860 -7.638 1.00 51.25 94 THR A O 1
ATOM 701 N N . THR A 1 95 ? -56.464 -15.737 -7.581 1.00 49.25 95 THR A N 1
ATOM 702 C CA . THR A 1 95 ? -57.820 -16.020 -7.125 1.00 49.25 95 THR A CA 1
ATOM 703 C C . THR A 1 95 ? -58.589 -16.621 -8.293 1.00 49.25 95 THR A C 1
ATOM 705 O O . THR A 1 95 ? -58.769 -15.981 -9.325 1.00 49.25 95 THR A O 1
ATOM 708 N N . THR A 1 96 ? -59.004 -17.873 -8.136 1.00 49.72 96 THR A N 1
ATOM 709 C CA . THR A 1 96 ? -59.870 -18.597 -9.063 1.00 49.72 96 THR A CA 1
ATOM 710 C C . THR A 1 96 ? -61.223 -17.899 -9.170 1.00 49.72 96 THR A C 1
ATOM 712 O O . THR A 1 96 ? -62.073 -18.060 -8.297 1.00 49.72 96 THR A O 1
ATOM 715 N N . THR A 1 97 ? -61.433 -17.142 -10.243 1.00 45.47 97 THR A N 1
ATOM 716 C CA . THR A 1 97 ? -62.769 -16.763 -10.711 1.00 45.47 97 THR A CA 1
ATOM 717 C C . THR A 1 97 ? -63.183 -17.730 -11.811 1.00 45.47 97 THR A C 1
ATOM 719 O O . THR A 1 97 ? -62.650 -17.717 -12.917 1.00 45.47 97 THR A O 1
ATOM 722 N N . THR A 1 98 ? -64.114 -18.609 -11.461 1.00 49.75 98 THR A N 1
ATOM 723 C CA . THR A 1 98 ? -64.856 -19.494 -12.356 1.00 49.75 98 THR A CA 1
ATOM 724 C C . THR A 1 98 ? -65.706 -18.693 -13.341 1.00 49.75 98 THR A C 1
ATOM 726 O O . THR A 1 98 ? -66.652 -18.043 -12.907 1.00 49.75 98 THR A O 1
ATOM 729 N N . THR A 1 99 ? -65.444 -18.822 -14.642 1.00 41.84 99 THR A N 1
ATOM 730 C CA . THR A 1 99 ? -66.445 -18.700 -15.719 1.00 41.84 99 THR A CA 1
ATOM 731 C C . THR A 1 99 ? -65.983 -19.492 -16.950 1.00 41.84 99 THR A C 1
ATOM 733 O O . THR A 1 99 ? -64.793 -19.664 -17.195 1.00 41.84 99 THR A O 1
ATOM 736 N N . ALA A 1 100 ? -66.954 -20.079 -17.645 1.00 46.88 100 ALA A N 1
ATOM 737 C CA . ALA A 1 100 ? -66.835 -21.229 -18.538 1.00 46.88 100 ALA A CA 1
ATOM 738 C C . ALA A 1 100 ? -66.602 -20.900 -20.034 1.00 46.88 100 ALA A C 1
ATOM 740 O O . ALA A 1 100 ? -66.847 -19.774 -20.455 1.00 46.88 100 ALA A O 1
ATOM 741 N N . ALA A 1 101 ? -66.280 -21.969 -20.798 1.00 44.00 101 ALA A N 1
ATOM 742 C CA . ALA A 1 101 ? -66.299 -22.159 -22.273 1.00 44.00 101 ALA A CA 1
ATOM 743 C C . ALA A 1 101 ? -65.117 -21.546 -23.070 1.00 44.00 101 ALA A C 1
ATOM 745 O O . ALA A 1 101 ? -64.791 -20.387 -22.873 1.00 44.00 101 ALA A O 1
ATOM 746 N N . SER A 1 102 ? -64.403 -22.191 -24.011 1.00 52.66 102 SER A N 1
ATOM 747 C CA . SER A 1 102 ? -64.439 -23.494 -24.719 1.00 52.66 102 SER A CA 1
ATOM 748 C C . SER A 1 102 ? -63.036 -23.773 -25.336 1.00 52.66 102 SER A C 1
ATOM 750 O O . SER A 1 102 ? -62.221 -22.850 -25.390 1.00 52.66 102 SE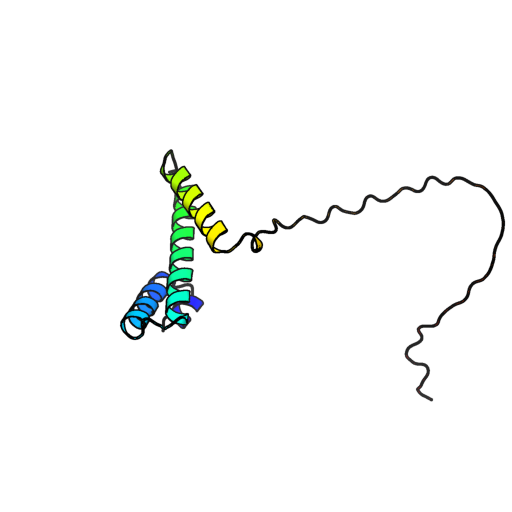R A O 1
ATOM 752 N N . PRO A 1 103 ? -62.709 -25.000 -25.805 1.00 58.34 103 PRO A N 1
ATOM 753 C CA . PRO A 1 103 ? -61.330 -25.433 -26.064 1.00 58.34 103 PRO A CA 1
ATOM 754 C C . PRO A 1 103 ? -60.919 -25.320 -27.539 1.00 58.34 103 PRO A C 1
ATOM 756 O O . PRO A 1 103 ? -61.683 -25.718 -28.411 1.00 58.34 103 PRO A O 1
ATOM 759 N N . VAL A 1 104 ? -59.677 -24.909 -27.831 1.00 45.38 104 VAL A N 1
ATOM 760 C CA . VAL A 1 104 ? -59.018 -25.239 -29.109 1.00 45.38 104 VAL A CA 1
ATOM 761 C C . VAL A 1 104 ? -57.493 -25.372 -28.983 1.00 45.38 104 VAL A C 1
ATOM 763 O O . VAL A 1 104 ? -56.767 -24.407 -28.785 1.00 45.38 104 VAL A O 1
ATOM 766 N N . LYS A 1 105 ? -57.067 -26.614 -29.237 1.00 46.69 105 LYS A N 1
ATOM 767 C CA . LYS A 1 105 ? -55.893 -27.034 -30.014 1.00 46.69 105 LYS A CA 1
ATOM 768 C C . LYS A 1 105 ? -54.504 -26.951 -29.369 1.00 46.69 105 LYS A C 1
ATOM 770 O O . LYS A 1 105 ? -53.770 -25.979 -29.495 1.00 46.69 105 LYS A O 1
ATOM 775 N N . SER A 1 106 ? -54.102 -28.103 -28.834 1.00 48.91 106 SER A N 1
ATOM 776 C CA . SER A 1 106 ? -52.714 -28.557 -28.809 1.00 48.91 106 SER A CA 1
ATOM 777 C C . SER A 1 106 ? -52.097 -28.480 -30.209 1.00 48.91 106 SER A C 1
ATOM 779 O O . SER A 1 106 ? -52.633 -29.055 -31.158 1.00 48.91 106 SER A O 1
ATOM 781 N N . ALA A 1 107 ? -50.945 -27.830 -30.318 1.00 49.94 107 ALA A N 1
ATOM 782 C CA . ALA A 1 107 ? -49.976 -28.091 -31.371 1.00 49.94 107 ALA A CA 1
ATOM 783 C C . ALA A 1 107 ? -48.589 -28.090 -30.730 1.00 49.94 107 ALA A C 1
ATOM 785 O O . ALA A 1 107 ? -48.053 -27.063 -30.322 1.00 49.94 107 ALA A O 1
ATOM 786 N N . SER A 1 108 ? -48.087 -29.305 -30.574 1.00 47.53 108 SER A N 1
ATOM 787 C CA . SER A 1 108 ? -46.759 -29.664 -30.121 1.00 47.53 108 SER A CA 1
ATOM 788 C C . SER A 1 108 ? -45.714 -29.253 -31.158 1.00 47.53 108 SER A C 1
ATOM 790 O O . SER A 1 108 ? -45.854 -29.594 -32.330 1.00 47.53 108 SER A O 1
ATOM 792 N N . THR A 1 109 ? -44.619 -28.648 -30.710 1.00 49.31 109 THR A N 1
ATOM 793 C CA . THR A 1 109 ? -43.345 -28.647 -31.444 1.00 49.31 109 THR A CA 1
ATOM 794 C C . THR A 1 109 ? -42.293 -29.099 -30.431 1.00 49.31 109 THR A C 1
ATOM 796 O O . THR A 1 109 ? -41.865 -28.327 -29.585 1.00 49.31 109 THR A O 1
ATOM 799 N N . SER A 1 110 ? -42.145 -30.411 -30.230 1.00 51.69 110 SER A N 1
ATOM 800 C CA . SER A 1 110 ? -41.220 -31.270 -30.986 1.00 51.69 110 SER A CA 1
ATOM 801 C C . SER A 1 110 ? -39.764 -30.839 -30.800 1.00 51.69 110 SER A C 1
ATOM 803 O O . SER A 1 110 ? -39.150 -30.275 -31.701 1.00 51.69 110 SER A O 1
ATOM 805 N N . SER A 1 111 ? -39.213 -31.143 -29.628 1.00 53.19 111 SER A N 1
ATOM 806 C CA . SER A 1 111 ? -37.773 -31.222 -29.397 1.00 53.19 111 SER A CA 1
ATOM 807 C C . SER A 1 111 ? -37.419 -32.681 -29.102 1.00 53.19 111 SER A C 1
ATOM 809 O O . SER A 1 111 ? -37.321 -33.064 -27.938 1.00 53.19 111 SER A O 1
ATOM 811 N N . ASP A 1 112 ? -37.290 -33.501 -30.146 1.00 69.44 112 ASP A N 1
ATOM 812 C CA . ASP A 1 112 ? -36.690 -34.834 -30.027 1.00 69.44 112 ASP A CA 1
ATOM 813 C C . ASP A 1 112 ? -35.308 -34.831 -30.714 1.00 69.44 112 ASP A C 1
ATOM 815 O O . ASP A 1 112 ? -35.234 -34.781 -31.945 1.00 69.44 112 ASP A O 1
ATOM 819 N N . PRO A 1 113 ? -34.201 -34.797 -29.947 1.00 64.88 113 PRO A N 1
ATOM 820 C CA . PRO A 1 113 ? -32.857 -34.582 -30.478 1.00 64.88 113 PRO A CA 1
ATOM 821 C C . PRO A 1 113 ? -32.146 -35.844 -31.004 1.00 64.88 113 PRO A C 1
ATOM 823 O O . PRO A 1 113 ? -30.959 -35.761 -31.314 1.00 64.88 113 PRO A O 1
ATOM 826 N N . PHE A 1 114 ? -32.815 -36.998 -31.140 1.00 63.84 114 PHE A N 1
ATOM 827 C CA . PHE A 1 114 ? -32.141 -38.254 -31.529 1.00 63.84 114 PHE A CA 1
ATOM 828 C C . PHE A 1 114 ? -32.782 -39.038 -32.690 1.00 63.84 114 PHE A C 1
ATOM 830 O O . PHE A 1 114 ? -32.402 -40.177 -32.950 1.00 63.84 114 PHE A O 1
ATOM 837 N N . GLY A 1 115 ? -33.690 -38.436 -33.461 1.00 65.69 115 GLY A N 1
ATOM 838 C CA . GLY A 1 115 ? -34.399 -39.119 -34.557 1.00 65.69 115 GLY A CA 1
ATOM 839 C C . GLY A 1 115 ? -33.601 -39.411 -35.842 1.00 65.69 115 GLY A C 1
ATO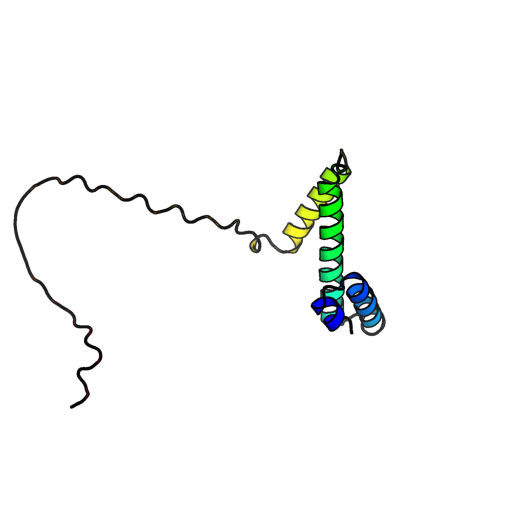M 840 O O . GLY A 1 115 ? -34.167 -39.982 -36.768 1.00 65.69 115 GLY A O 1
ATOM 841 N N . ALA A 1 116 ? -32.323 -39.030 -35.943 1.00 61.94 116 ALA A N 1
ATOM 842 C CA . ALA A 1 116 ? -31.556 -39.079 -37.201 1.00 61.94 116 ALA A CA 1
ATOM 843 C C . ALA A 1 116 ? -30.543 -40.237 -37.316 1.00 61.94 116 ALA A C 1
ATOM 845 O O . ALA A 1 116 ? -29.649 -40.186 -38.157 1.00 61.94 116 ALA A O 1
ATOM 846 N N . LEU A 1 117 ? -30.649 -41.279 -36.489 1.00 57.78 117 LEU A N 1
ATOM 847 C CA . LEU A 1 117 ? -29.751 -42.439 -36.549 1.00 57.78 117 LEU A CA 1
ATOM 848 C C . LEU A 1 117 ? -30.542 -43.728 -36.786 1.00 57.78 117 LEU A C 1
ATOM 850 O O . LEU A 1 117 ? -30.786 -44.501 -35.856 1.00 57.78 117 LEU A O 1
ATOM 854 N N . LYS A 1 118 ? -30.927 -43.958 -38.045 1.00 51.44 118 LYS A N 1
ATOM 855 C CA . LYS A 1 118 ? -31.175 -45.301 -38.567 1.00 51.44 118 LYS A CA 1
ATOM 856 C C . LYS A 1 118 ? -30.963 -45.378 -40.071 1.00 51.44 118 LYS A C 1
ATOM 858 O O . LYS A 1 118 ? -31.358 -44.413 -40.758 1.00 51.44 118 LYS A O 1
#

Radius of gyration: 29.48 Å; chains: 1; bounding box: 82×58×58 Å

Secondary structure (DSSP, 8-state):
-HHHHHHTT-HHHHHHHHHHHHHH-TT-HHHHHHHHHHHHHHHHHHHHHHHHTT---THHHHHHHHHHHHHHHHT-GGGG----PPPPPP----------------------TTTT--

pLDDT: mean 75.98, std 18.26, range [41.84, 98.12]

Foldseek 3Di:
DLVVCVVVVVLVVSLVVLVVVCVVPVPPPVSVVSNVVSVVVVVVVVVVVCVVVVVPDPPNVVVVVVVVVVVCVVVPVPVDPVPPPPDPDDPPPDDDDDDDDDDDDDDDDDDDPPPPDD

Sequence (118 aa):
MAQMRFDADNYGEAIVNALEALERDPDDTLANSIAAASGLRVSSKSLGELARKNKINGDVKTEAQELAKLLRSSLGEDVLGAGTKPKPPARNRTTTTTTAASPVKSASTSSDPFGALK